Protein AF-A0A1F8DWG6-F1 (afdb_monomer_lite)

Radius of gyration: 14.16 Å; chains: 1; bounding box: 32×26×35 Å

Sequence (88 aa):
MLRECTIEELPNTQITLVKKFFGKFTGTAPHTGDVVETKVYFVDMEGDFVPAAEISESRFFTHFDCVNEKLSDATRKIADELKKNGYL

Organism: NCBI:txid1802558

Structure (mmCIF, N/CA/C/O backbone):
data_AF-A0A1F8DWG6-F1
#
_entry.id   AF-A0A1F8DWG6-F1
#
loop_
_atom_site.group_PDB
_atom_site.id
_atom_site.type_symbol
_atom_site.label_atom_id
_atom_site.label_alt_id
_atom_site.label_comp_id
_atom_site.label_asym_id
_atom_site.label_entity_id
_atom_site.label_seq_id
_atom_site.pdbx_PDB_ins_code
_atom_site.Cartn_x
_atom_site.Cartn_y
_atom_site.Cartn_z
_atom_site.occupancy
_atom_site.B_iso_or_equiv
_atom_site.auth_seq_id
_atom_site.auth_comp_id
_atom_site.auth_asym_id
_atom_site.auth_atom_id
_atom_site.pdbx_PDB_model_num
ATOM 1 N N . MET A 1 1 ? 10.901 11.866 3.513 1.00 57.84 1 MET A N 1
ATOM 2 C CA . MET A 1 1 ? 10.055 10.772 4.034 1.00 57.84 1 MET A CA 1
ATOM 3 C C . MET A 1 1 ? 9.713 9.703 2.992 1.00 57.84 1 MET A C 1
ATOM 5 O O . MET A 1 1 ? 10.427 8.717 2.991 1.00 57.84 1 MET A O 1
ATOM 9 N N . LEU A 1 2 ? 8.730 9.854 2.076 1.00 62.56 2 LEU A N 1
ATOM 10 C CA . LEU A 1 2 ? 8.379 8.764 1.123 1.00 62.56 2 LEU A CA 1
ATOM 11 C C . LEU A 1 2 ? 9.580 8.287 0.287 1.00 62.56 2 LEU A C 1
ATOM 13 O O . LEU A 1 2 ? 9.845 7.094 0.244 1.00 62.56 2 LEU A O 1
ATOM 17 N N . ARG A 1 3 ? 10.336 9.228 -0.298 1.00 61.00 3 ARG A N 1
ATOM 18 C CA . ARG A 1 3 ? 11.532 8.945 -1.111 1.00 61.00 3 ARG A CA 1
ATOM 19 C C . ARG A 1 3 ? 12.662 8.263 -0.331 1.00 61.00 3 ARG A C 1
ATOM 21 O O . ARG A 1 3 ? 13.338 7.416 -0.889 1.00 61.00 3 ARG A O 1
ATOM 28 N N . GLU A 1 4 ? 12.879 8.640 0.929 1.00 59.28 4 GLU A N 1
ATOM 29 C CA . GLU A 1 4 ? 13.932 8.037 1.769 1.00 59.28 4 GLU A CA 1
ATOM 30 C C . GLU A 1 4 ? 13.590 6.582 2.100 1.00 59.28 4 GLU A C 1
ATOM 32 O O . GLU A 1 4 ? 14.430 5.712 1.920 1.00 59.28 4 GLU A O 1
ATOM 37 N N . CYS A 1 5 ? 12.329 6.309 2.450 1.00 61.09 5 CYS A N 1
ATOM 38 C CA . CYS A 1 5 ? 11.840 4.954 2.708 1.00 61.09 5 CYS A CA 1
ATOM 39 C C . CYS A 1 5 ? 11.915 4.060 1.455 1.00 61.09 5 CYS A C 1
ATOM 41 O O . CYS A 1 5 ? 12.226 2.880 1.556 1.00 61.09 5 CYS A O 1
ATOM 43 N N . THR 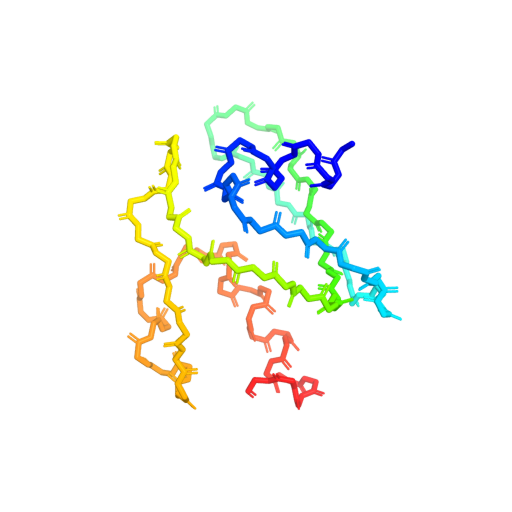A 1 6 ? 11.711 4.625 0.255 1.00 74.00 6 THR A N 1
ATOM 44 C CA . THR A 1 6 ? 11.875 3.852 -0.990 1.00 74.00 6 THR A CA 1
ATOM 45 C C . THR A 1 6 ? 13.332 3.461 -1.236 1.00 74.00 6 THR A C 1
ATOM 47 O O . THR A 1 6 ? 13.581 2.350 -1.674 1.00 74.00 6 THR A O 1
ATOM 50 N N . ILE A 1 7 ? 14.294 4.340 -0.937 1.00 80.19 7 ILE A N 1
ATOM 51 C CA . ILE A 1 7 ? 15.724 4.074 -1.169 1.00 80.19 7 ILE A CA 1
ATOM 52 C C . ILE A 1 7 ? 16.252 2.964 -0.249 1.00 80.19 7 ILE A C 1
ATOM 54 O O . ILE A 1 7 ? 17.128 2.210 -0.657 1.00 80.19 7 ILE A O 1
ATOM 58 N N . GLU A 1 8 ? 15.743 2.864 0.977 1.00 82.12 8 GLU A N 1
ATOM 59 C CA . GLU A 1 8 ? 16.180 1.842 1.933 1.00 82.12 8 GLU A CA 1
ATOM 60 C C . GLU A 1 8 ? 15.579 0.464 1.622 1.00 82.12 8 GLU A C 1
ATOM 62 O O . GLU A 1 8 ? 16.309 -0.519 1.513 1.00 82.12 8 GLU A O 1
ATOM 67 N N . GLU A 1 9 ? 14.264 0.408 1.405 1.00 84.44 9 GLU A N 1
ATOM 68 C CA . GLU A 1 9 ? 13.530 -0.857 1.270 1.00 84.44 9 GLU A CA 1
ATOM 69 C C . GLU A 1 9 ? 13.480 -1.390 -0.175 1.00 84.44 9 GLU A C 1
ATOM 71 O O . GLU A 1 9 ? 13.387 -2.597 -0.408 1.00 84.44 9 GLU A O 1
ATOM 76 N N . LEU A 1 10 ? 13.521 -0.490 -1.165 1.00 88.62 10 LEU A N 1
ATOM 77 C CA . LEU A 1 10 ? 13.443 -0.781 -2.603 1.00 88.62 10 LEU A CA 1
ATOM 78 C C . LEU A 1 10 ? 14.431 0.116 -3.390 1.00 88.62 10 LEU A C 1
ATOM 80 O O . LEU A 1 10 ? 14.006 0.978 -4.172 1.00 88.62 10 LEU A O 1
ATOM 84 N N . PRO A 1 11 ? 15.754 -0.069 -3.215 1.00 87.38 11 PRO A N 1
ATOM 85 C CA . PRO A 1 11 ? 16.797 0.899 -3.586 1.00 87.38 11 PRO A CA 1
ATOM 86 C C . PRO A 1 11 ? 16.845 1.281 -5.067 1.00 87.38 11 PRO A C 1
ATOM 88 O O . PRO A 1 11 ? 17.287 2.377 -5.409 1.00 87.38 11 PRO A O 1
ATOM 91 N N . ASN A 1 12 ? 16.381 0.392 -5.946 1.00 89.19 12 ASN A N 1
ATOM 92 C CA . ASN A 1 12 ? 16.380 0.597 -7.394 1.00 89.19 12 ASN A CA 1
ATOM 93 C C . ASN A 1 12 ? 15.029 1.095 -7.927 1.00 89.19 12 ASN A C 1
ATOM 95 O O . ASN A 1 12 ? 14.817 1.102 -9.139 1.00 89.19 12 ASN A O 1
ATOM 99 N N . THR A 1 13 ? 14.120 1.506 -7.040 1.00 89.19 13 THR A N 1
ATOM 100 C CA . THR A 1 13 ? 12.817 2.060 -7.411 1.00 89.19 13 THR A CA 1
ATOM 101 C C . THR A 1 13 ? 12.729 3.545 -7.097 1.00 89.19 13 THR A C 1
ATOM 103 O O . THR A 1 13 ? 13.303 4.055 -6.133 1.00 89.19 13 THR A O 1
ATOM 106 N N . GLN A 1 14 ? 11.959 4.255 -7.912 1.00 87.62 14 GLN A N 1
ATOM 107 C CA . GLN A 1 14 ? 11.667 5.662 -7.705 1.00 87.62 14 GLN A CA 1
ATOM 108 C C . GLN A 1 14 ? 10.176 5.917 -7.879 1.00 87.62 14 GLN A C 1
ATOM 110 O O . GLN A 1 14 ? 9.590 5.556 -8.894 1.00 87.62 14 GLN A O 1
ATOM 115 N N . ILE A 1 15 ? 9.577 6.616 -6.914 1.00 89.12 15 ILE A N 1
ATOM 116 C CA . ILE A 1 15 ? 8.276 7.260 -7.109 1.00 89.12 15 ILE A CA 1
ATOM 117 C C . ILE A 1 15 ? 8.481 8.454 -8.043 1.00 89.12 15 ILE A C 1
ATOM 119 O O . ILE A 1 15 ? 9.138 9.428 -7.667 1.00 89.12 15 ILE A O 1
ATOM 123 N N . THR A 1 16 ? 7.921 8.381 -9.247 1.00 86.19 16 THR A N 1
ATOM 124 C CA . THR A 1 16 ? 8.015 9.444 -10.254 1.00 86.19 16 THR A CA 1
ATOM 125 C C . THR A 1 16 ? 6.913 10.482 -10.077 1.00 86.19 16 THR A C 1
ATOM 127 O O . THR A 1 16 ? 7.156 11.676 -10.256 1.00 86.19 16 THR A O 1
ATOM 130 N N . LEU A 1 17 ? 5.719 10.059 -9.648 1.00 83.88 17 LEU A N 1
ATOM 131 C CA . LEU A 1 17 ? 4.588 10.953 -9.412 1.00 83.88 17 LEU A CA 1
ATOM 132 C C . LEU A 1 17 ? 3.666 10.431 -8.307 1.00 83.88 17 LEU A C 1
ATOM 134 O O . LEU A 1 17 ? 3.206 9.296 -8.355 1.00 83.88 17 LEU A O 1
ATOM 138 N N . VAL A 1 18 ? 3.303 11.285 -7.347 1.00 88.31 18 VAL A N 1
ATOM 139 C CA . VAL A 1 18 ? 2.205 10.994 -6.411 1.00 88.31 18 VAL A CA 1
ATOM 140 C C . VAL A 1 18 ? 0.893 11.446 -7.046 1.00 88.31 18 VAL A C 1
ATOM 142 O O . VAL A 1 18 ? 0.617 12.640 -7.119 1.00 88.31 18 VAL A O 1
ATOM 145 N N . LYS A 1 19 ? 0.082 10.494 -7.513 1.00 89.12 19 LYS A N 1
ATOM 146 C CA . LYS A 1 19 ? -1.163 10.768 -8.244 1.00 89.12 19 LYS A CA 1
ATOM 147 C C . LYS A 1 19 ? -2.293 11.226 -7.335 1.00 89.12 19 LYS A C 1
ATOM 149 O O . LYS A 1 19 ? -2.995 12.183 -7.650 1.00 89.12 19 LYS A O 1
ATOM 154 N N . LYS A 1 20 ? -2.521 10.510 -6.232 1.00 91.62 20 LYS A N 1
ATOM 155 C CA . LYS A 1 20 ? -3.685 10.746 -5.369 1.00 91.62 20 LYS A CA 1
ATOM 156 C C . LYS A 1 20 ? -3.443 10.229 -3.958 1.00 91.62 20 LYS A C 1
ATOM 158 O O . LYS A 1 20 ? -2.980 9.110 -3.772 1.00 91.62 20 LYS A O 1
ATOM 163 N N . PHE A 1 21 ? -3.828 11.020 -2.963 1.00 93.19 21 PHE A N 1
ATOM 164 C CA . PHE A 1 21 ? -3.980 10.534 -1.595 1.00 93.19 21 PHE A CA 1
ATOM 165 C C . PHE A 1 21 ? -5.255 9.687 -1.492 1.00 93.19 21 PHE A C 1
ATOM 167 O O . PHE A 1 21 ? -6.341 10.169 -1.818 1.00 93.19 21 PHE A O 1
ATOM 174 N N . PHE A 1 22 ? -5.120 8.425 -1.083 1.00 94.75 22 PHE A N 1
ATOM 175 C CA . PHE A 1 22 ? -6.257 7.518 -0.924 1.00 94.75 22 PHE A CA 1
ATOM 176 C C . PHE A 1 22 ? -6.933 7.718 0.429 1.00 94.75 22 PHE A C 1
ATOM 178 O O . PHE A 1 22 ? -8.133 7.970 0.488 1.00 94.75 22 PHE A O 1
ATOM 185 N N . GLY A 1 23 ? -6.166 7.630 1.514 1.00 93.75 23 GLY A N 1
ATOM 186 C CA . GLY A 1 23 ? -6.743 7.660 2.847 1.00 93.75 23 GLY A CA 1
ATOM 187 C C . GLY A 1 23 ? -5.723 7.535 3.966 1.00 93.75 23 GLY A C 1
ATOM 188 O O . GLY A 1 23 ? -4.538 7.265 3.750 1.00 93.75 23 GLY A O 1
ATOM 189 N N . LYS A 1 24 ? -6.223 7.759 5.180 1.00 94.38 24 LYS A N 1
ATOM 190 C CA . LYS A 1 24 ? -5.472 7.687 6.428 1.00 94.38 24 LYS A CA 1
ATOM 191 C C . LYS A 1 24 ? -6.085 6.620 7.315 1.00 94.38 24 LYS A C 1
ATOM 193 O O . LYS A 1 24 ? -7.292 6.635 7.537 1.00 94.38 24 LYS A O 1
ATOM 198 N N . PHE A 1 25 ? -5.243 5.757 7.854 1.00 92.69 25 PHE A N 1
ATOM 199 C CA . PHE A 1 25 ? -5.636 4.672 8.737 1.00 92.69 25 PHE A CA 1
ATOM 200 C C . PHE A 1 25 ? -4.849 4.801 10.029 1.00 92.69 25 PHE A C 1
ATOM 202 O O . PHE A 1 25 ? -3.662 5.118 10.007 1.00 92.69 25 PHE A O 1
ATOM 209 N N . THR A 1 26 ? -5.514 4.587 11.154 1.00 90.75 26 THR A N 1
ATOM 210 C CA . THR A 1 26 ? -4.883 4.651 12.471 1.00 90.75 26 THR A CA 1
ATOM 211 C C . THR A 1 26 ? -5.121 3.347 13.207 1.00 90.75 26 THR A C 1
ATOM 213 O O . THR A 1 26 ? -6.225 2.801 13.169 1.00 90.75 26 THR A O 1
ATOM 216 N N . GLY A 1 27 ? -4.096 2.862 13.891 1.00 87.31 27 GLY A N 1
ATOM 217 C CA . GLY A 1 27 ? -4.163 1.690 14.752 1.00 87.31 27 GLY A CA 1
ATOM 218 C C . GLY A 1 27 ? -3.331 1.901 16.006 1.00 87.31 27 GLY A C 1
ATOM 219 O O . GLY A 1 27 ? -2.530 2.828 16.077 1.00 87.31 27 GLY A O 1
ATOM 220 N N . THR A 1 28 ? -3.523 1.038 16.995 1.00 88.62 28 THR A N 1
ATOM 221 C CA . THR A 1 28 ? -2.733 1.049 18.226 1.00 88.62 28 THR A CA 1
ATOM 222 C C . THR A 1 28 ? -1.824 -0.170 18.234 1.00 88.62 28 THR A C 1
ATOM 224 O O . THR A 1 28 ? -2.299 -1.289 18.033 1.00 88.62 28 THR A O 1
ATOM 227 N N . ALA A 1 29 ? -0.525 0.038 18.442 1.00 85.88 29 ALA A N 1
ATOM 228 C CA . ALA A 1 29 ? 0.445 -1.039 18.554 1.00 85.88 29 ALA A CA 1
ATOM 229 C C . ALA A 1 29 ? 0.125 -1.901 19.797 1.00 85.88 29 ALA A C 1
ATOM 231 O O . ALA A 1 29 ? 0.031 -1.348 20.896 1.00 85.88 29 ALA A O 1
ATOM 232 N N . PRO A 1 30 ? -0.023 -3.237 19.671 1.00 80.06 30 PRO A N 1
ATOM 233 C CA . PRO A 1 30 ? -0.515 -4.088 20.762 1.00 80.06 30 PRO A CA 1
ATOM 234 C C . PRO A 1 30 ? 0.346 -4.080 22.029 1.00 80.06 30 PRO A C 1
ATOM 236 O O . PRO A 1 30 ? -0.170 -4.301 23.120 1.00 80.06 30 PRO A O 1
ATOM 239 N N . HIS A 1 31 ? 1.656 -3.861 21.887 1.00 84.00 31 HIS A N 1
ATOM 240 C CA . HIS A 1 31 ? 2.616 -4.005 22.984 1.00 84.00 31 HIS A CA 1
ATOM 241 C C . HIS A 1 31 ? 3.046 -2.676 23.602 1.00 84.00 31 HIS A C 1
ATOM 243 O O . HIS A 1 31 ? 3.240 -2.611 24.812 1.00 84.00 31 HIS A O 1
ATOM 249 N N . THR A 1 32 ? 3.194 -1.624 22.798 1.00 89.94 32 THR A N 1
ATOM 250 C CA . THR A 1 32 ? 3.641 -0.311 23.285 1.00 89.94 32 THR A CA 1
ATOM 251 C C . THR A 1 32 ? 2.478 0.635 23.574 1.00 89.94 32 THR A C 1
ATOM 253 O O . THR A 1 32 ? 2.632 1.565 24.358 1.00 89.94 32 THR A O 1
ATOM 256 N N . GLY A 1 33 ? 1.300 0.395 22.982 1.00 88.38 33 GLY A N 1
ATOM 257 C CA . GLY A 1 33 ? 0.155 1.304 23.066 1.00 88.38 33 GLY A CA 1
ATOM 258 C C . GLY A 1 33 ? 0.280 2.536 22.166 1.00 88.38 33 GLY A C 1
ATOM 259 O O . GLY A 1 33 ? -0.591 3.406 22.204 1.00 88.38 33 GLY A O 1
ATOM 260 N N . ASP A 1 34 ? 1.326 2.611 21.341 1.00 90.06 34 ASP A N 1
ATOM 261 C CA . ASP A 1 34 ? 1.548 3.743 20.447 1.00 90.06 34 ASP A CA 1
ATOM 262 C C . ASP A 1 34 ? 0.480 3.809 19.358 1.00 90.06 34 ASP A C 1
ATOM 264 O O . ASP A 1 34 ? 0.051 2.789 18.808 1.00 90.06 34 ASP A O 1
ATOM 268 N N . VAL A 1 35 ? 0.071 5.027 19.007 1.00 89.12 35 VAL A N 1
ATOM 269 C CA . VAL A 1 35 ? -0.816 5.256 17.866 1.00 89.12 35 VAL A CA 1
ATOM 270 C C . VAL A 1 35 ? 0.024 5.295 16.597 1.00 89.12 35 VAL A C 1
ATOM 272 O O . VAL A 1 35 ? 0.810 6.215 16.381 1.00 89.12 35 VAL A O 1
ATOM 275 N N . VAL A 1 36 ? -0.180 4.304 15.737 1.00 88.12 36 VAL A N 1
ATOM 276 C CA . VAL A 1 36 ? 0.431 4.224 14.413 1.00 88.12 36 VAL A CA 1
ATOM 277 C C . VAL A 1 36 ? -0.531 4.826 13.399 1.00 88.12 36 VAL A C 1
ATOM 279 O O . VAL A 1 36 ? -1.687 4.412 13.293 1.00 88.12 36 VAL A O 1
ATOM 282 N N . GLU A 1 37 ? -0.045 5.802 12.639 1.00 90.31 37 GLU A N 1
ATOM 283 C CA . GLU A 1 37 ? -0.763 6.398 11.518 1.00 90.31 37 GLU A CA 1
ATOM 284 C C . GLU A 1 37 ? -0.137 5.944 10.197 1.00 90.31 37 GLU A C 1
ATOM 286 O O . GLU A 1 37 ? 1.056 6.123 9.962 1.00 90.31 37 GLU A O 1
ATOM 291 N N . THR A 1 38 ? -0.961 5.406 9.302 1.00 90.00 38 THR A N 1
ATOM 292 C CA . THR A 1 38 ? -0.565 4.997 7.953 1.00 90.00 38 THR A CA 1
ATOM 293 C C . THR A 1 38 ? -1.310 5.838 6.925 1.00 90.00 38 THR A C 1
ATOM 295 O O . THR A 1 38 ? -2.540 5.925 6.938 1.00 90.00 38 THR A O 1
ATOM 298 N N . LYS A 1 39 ? -0.564 6.455 6.006 1.00 91.50 39 LYS A N 1
ATOM 299 C CA . LYS A 1 39 ? -1.108 7.220 4.878 1.00 91.50 39 LYS A CA 1
ATOM 300 C C . LYS A 1 39 ? -0.891 6.443 3.591 1.00 91.50 39 LYS A C 1
ATOM 302 O O . LYS A 1 39 ? 0.227 6.023 3.309 1.00 91.50 39 LYS A O 1
ATOM 307 N N . VAL A 1 40 ? -1.953 6.281 2.813 1.00 92.69 40 VAL A N 1
ATOM 308 C CA . VAL A 1 40 ? -1.945 5.487 1.583 1.00 92.69 40 VAL A CA 1
ATOM 309 C C . VAL A 1 40 ? -2.066 6.415 0.382 1.00 92.69 40 VAL A C 1
ATOM 311 O O . VAL A 1 40 ? -2.917 7.310 0.356 1.00 92.69 40 VAL A O 1
ATOM 314 N N . TYR A 1 41 ? -1.218 6.194 -0.618 1.00 93.00 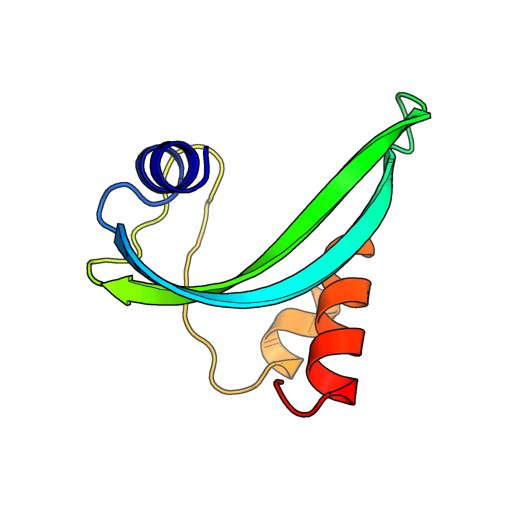41 TYR A N 1
ATOM 315 C CA . TYR A 1 41 ? -1.133 7.009 -1.825 1.00 93.00 41 TYR A CA 1
ATOM 316 C C . TYR A 1 41 ? -1.132 6.120 -3.064 1.00 93.00 41 TYR A C 1
ATOM 318 O O . TYR A 1 41 ? -0.517 5.058 -3.070 1.00 93.00 41 TYR A O 1
ATOM 326 N N . PHE A 1 42 ? -1.767 6.599 -4.128 1.00 93.25 42 PHE A N 1
ATOM 327 C CA . PHE A 1 42 ? -1.535 6.110 -5.479 1.00 93.25 42 PHE A CA 1
ATOM 328 C C . PHE A 1 42 ? -0.355 6.864 -6.071 1.00 93.25 42 PHE A C 1
ATOM 330 O O . PHE A 1 42 ? -0.326 8.101 -6.051 1.00 93.25 42 PHE A O 1
ATOM 337 N N . VAL A 1 43 ? 0.601 6.116 -6.603 1.00 91.94 43 VAL A N 1
ATOM 338 C CA . VAL A 1 43 ? 1.854 6.638 -7.138 1.00 91.94 43 VAL A CA 1
ATOM 339 C C . VAL A 1 43 ? 2.168 5.974 -8.472 1.00 91.94 43 VAL A C 1
ATOM 341 O O . VAL A 1 43 ? 1.789 4.827 -8.691 1.00 91.94 43 VAL A O 1
ATOM 344 N N . ASP A 1 44 ? 2.872 6.695 -9.336 1.00 91.00 44 ASP A N 1
ATOM 345 C CA . ASP A 1 44 ? 3.639 6.091 -10.418 1.00 91.00 44 ASP A CA 1
ATOM 346 C C . ASP A 1 44 ? 5.041 5.791 -9.904 1.00 91.00 44 ASP A C 1
ATOM 348 O O . ASP A 1 44 ? 5.653 6.610 -9.209 1.00 91.00 44 ASP A O 1
ATOM 352 N N . MET A 1 45 ? 5.521 4.594 -10.221 1.00 89.31 45 MET A N 1
ATOM 353 C CA . MET A 1 45 ? 6.843 4.123 -9.843 1.00 89.31 45 MET A CA 1
ATOM 354 C C . MET A 1 45 ? 7.547 3.533 -11.054 1.00 89.31 45 MET A C 1
ATOM 356 O O . MET A 1 45 ? 6.925 2.857 -11.872 1.00 89.31 45 MET A O 1
ATOM 360 N N . GLU A 1 46 ? 8.849 3.772 -11.132 1.00 90.56 46 GLU A N 1
ATOM 361 C CA . GLU A 1 46 ? 9.738 3.229 -12.155 1.00 90.56 46 GLU A CA 1
ATOM 362 C C . GLU A 1 46 ? 10.949 2.557 -11.500 1.00 90.56 46 GLU A C 1
ATOM 364 O O . GLU A 1 46 ? 11.270 2.823 -10.336 1.00 90.56 46 GLU A O 1
ATOM 369 N N . GLY A 1 47 ? 11.624 1.702 -12.268 1.00 89.00 47 GLY A N 1
ATOM 370 C CA . GLY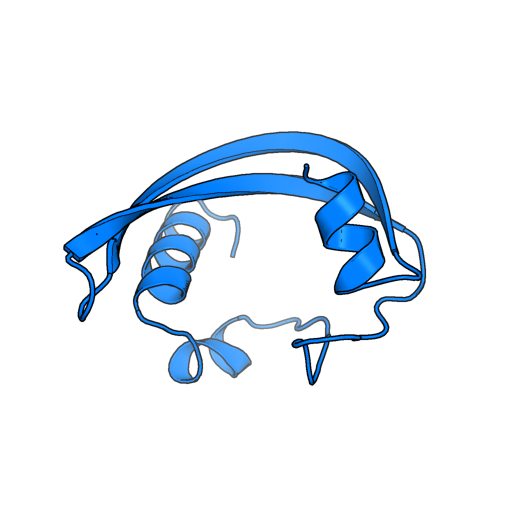 A 1 47 ? 12.824 0.984 -11.848 1.00 89.00 47 GLY A CA 1
ATOM 371 C C . GLY A 1 47 ? 12.577 -0.480 -11.493 1.00 89.00 47 GLY A C 1
ATOM 372 O O . GLY A 1 47 ? 11.501 -1.033 -11.735 1.00 89.00 47 GLY A O 1
ATOM 373 N N . ASP A 1 48 ? 13.606 -1.105 -10.928 1.00 88.19 48 ASP A N 1
ATOM 374 C CA . ASP A 1 48 ? 13.587 -2.520 -10.575 1.00 88.19 48 ASP A CA 1
ATOM 375 C C . ASP A 1 48 ? 13.120 -2.693 -9.130 1.00 88.19 48 ASP A C 1
ATOM 377 O O . ASP A 1 48 ? 13.761 -2.226 -8.187 1.00 88.19 48 ASP A O 1
ATOM 381 N N . PHE A 1 49 ? 12.013 -3.411 -8.942 1.00 88.50 49 PHE A N 1
ATOM 382 C CA . PHE A 1 49 ? 11.438 -3.711 -7.629 1.00 88.50 49 PHE A CA 1
ATOM 383 C C . PHE A 1 49 ? 12.220 -4.838 -6.950 1.00 88.50 49 PHE A C 1
ATOM 385 O O . PHE A 1 49 ? 11.698 -5.937 -6.776 1.00 88.50 49 PHE A O 1
ATOM 392 N N . VAL A 1 50 ? 13.482 -4.571 -6.611 1.00 89.31 50 VAL A N 1
ATOM 393 C CA . VAL A 1 50 ? 14.361 -5.479 -5.865 1.00 89.31 50 VAL A CA 1
ATOM 394 C C . VAL A 1 50 ? 14.226 -5.170 -4.374 1.00 89.31 50 VAL A C 1
ATOM 396 O O . VAL A 1 50 ? 14.471 -4.025 -3.989 1.00 89.31 50 VAL A O 1
ATOM 399 N N . PRO A 1 51 ? 13.850 -6.152 -3.541 1.00 89.81 51 PRO A N 1
ATOM 400 C CA . PRO A 1 51 ? 13.691 -5.939 -2.113 1.00 89.81 51 PRO A CA 1
ATOM 401 C C . PRO A 1 51 ? 15.061 -5.808 -1.435 1.00 89.81 51 PRO A C 1
ATOM 403 O O . PRO A 1 51 ? 16.031 -6.457 -1.840 1.00 89.81 51 PRO A O 1
ATOM 406 N N . ALA A 1 52 ? 15.142 -4.965 -0.412 1.00 89.94 52 ALA A N 1
ATOM 407 C CA . ALA A 1 52 ? 16.315 -4.791 0.435 1.00 89.94 52 ALA A CA 1
ATOM 408 C C . ALA A 1 52 ? 15.894 -4.575 1.899 1.00 89.94 52 ALA A C 1
ATOM 410 O O . ALA A 1 52 ? 14.706 -4.529 2.208 1.00 89.94 52 ALA A O 1
ATOM 411 N N . ALA A 1 53 ? 16.887 -4.454 2.787 1.00 86.81 53 ALA A N 1
ATOM 412 C CA . ALA A 1 53 ? 16.697 -4.224 4.219 1.00 86.81 53 ALA A CA 1
ATOM 413 C C . ALA A 1 53 ? 15.744 -5.246 4.871 1.00 86.81 53 ALA A C 1
ATOM 415 O O . ALA A 1 53 ? 16.090 -6.428 4.956 1.00 86.81 53 ALA A O 1
ATOM 416 N N . GLU A 1 54 ? 14.584 -4.803 5.357 1.00 84.38 54 GLU A N 1
ATOM 417 C CA . GLU A 1 54 ? 13.622 -5.645 6.072 1.00 84.38 54 GLU A CA 1
ATOM 418 C C . GLU A 1 54 ? 12.637 -6.356 5.126 1.00 84.38 54 GLU A C 1
ATOM 420 O O . GLU A 1 54 ? 11.944 -7.294 5.538 1.00 84.38 54 GLU A O 1
ATOM 425 N N . ILE A 1 55 ? 12.592 -5.971 3.844 1.00 84.50 55 ILE A N 1
ATOM 426 C CA . ILE A 1 55 ? 11.765 -6.638 2.835 1.00 84.50 55 ILE A CA 1
ATOM 427 C C . ILE A 1 55 ? 12.490 -7.873 2.292 1.00 84.50 55 ILE A C 1
ATOM 429 O O . ILE A 1 55 ? 13.593 -7.805 1.755 1.00 84.50 55 ILE A O 1
ATOM 433 N N . SER A 1 56 ? 11.825 -9.027 2.374 1.00 86.75 56 SER A N 1
ATOM 434 C CA . SER A 1 56 ? 12.339 -10.307 1.870 1.00 86.75 56 SER A CA 1
ATOM 435 C C . SER A 1 56 ? 11.882 -10.654 0.448 1.00 86.75 56 SER A C 1
ATOM 437 O O . SER A 1 56 ? 12.557 -11.417 -0.242 1.00 86.75 56 SER A O 1
ATOM 439 N N . GLU A 1 57 ? 10.748 -10.114 -0.005 1.00 87.62 57 GLU A N 1
ATOM 440 C CA . GLU A 1 57 ? 10.170 -10.375 -1.327 1.00 87.62 57 GLU A CA 1
ATOM 441 C C . GLU A 1 57 ? 9.355 -9.165 -1.813 1.00 87.62 57 GLU A C 1
ATOM 443 O O . GLU A 1 57 ? 8.584 -8.574 -1.056 1.00 87.62 57 GLU A O 1
ATOM 448 N N . SER A 1 58 ? 9.467 -8.839 -3.101 1.00 87.69 58 SER A N 1
ATOM 449 C CA . SER A 1 58 ? 8.618 -7.871 -3.804 1.00 87.69 58 SER A CA 1
ATOM 450 C C . SER A 1 58 ? 8.142 -8.471 -5.124 1.00 87.69 58 SER A C 1
ATOM 452 O O . SER A 1 58 ? 8.926 -8.989 -5.919 1.00 87.69 58 SER A O 1
ATOM 454 N N . ARG A 1 59 ? 6.830 -8.421 -5.370 1.00 86.88 59 ARG A N 1
ATOM 455 C CA . ARG A 1 59 ? 6.230 -8.951 -6.598 1.00 86.88 59 ARG A CA 1
ATOM 456 C C . ARG A 1 59 ? 4.929 -8.254 -6.951 1.00 86.88 59 ARG A C 1
ATOM 458 O O . ARG A 1 59 ? 4.172 -7.843 -6.072 1.00 86.88 59 ARG A O 1
ATOM 465 N N . PHE A 1 60 ? 4.630 -8.233 -8.242 1.00 87.00 60 PHE A N 1
ATOM 466 C CA . PHE A 1 60 ? 3.299 -7.913 -8.737 1.00 87.00 60 PHE A CA 1
ATOM 467 C C . PHE A 1 60 ? 2.423 -9.164 -8.742 1.00 87.00 60 PHE A C 1
ATOM 469 O O . PHE A 1 60 ? 2.892 -10.274 -8.995 1.00 87.00 60 PHE A O 1
ATOM 476 N N . PHE A 1 61 ? 1.133 -8.983 -8.485 1.00 85.50 61 PHE A N 1
ATOM 477 C CA . PHE A 1 61 ? 0.129 -10.033 -8.582 1.00 85.50 61 PHE A CA 1
ATOM 478 C C . PHE A 1 61 ? -1.058 -9.531 -9.403 1.00 85.50 61 PHE A C 1
ATOM 480 O O . PHE A 1 61 ? -1.389 -8.350 -9.381 1.00 85.50 61 PHE A O 1
ATOM 487 N N . THR A 1 62 ? -1.693 -10.439 -10.141 1.00 83.62 62 THR A N 1
ATOM 488 C CA . THR A 1 62 ? -2.862 -10.136 -10.985 1.00 83.62 62 THR A CA 1
ATOM 489 C C . THR A 1 62 ? -4.186 -10.336 -10.257 1.00 83.62 62 THR A C 1
ATOM 491 O O . THR A 1 62 ? -5.195 -9.781 -10.671 1.00 83.62 62 THR A O 1
ATOM 494 N N . HIS A 1 63 ? -4.185 -11.119 -9.175 1.00 83.38 63 HIS A N 1
ATOM 495 C CA . HIS A 1 63 ? -5.371 -11.428 -8.380 1.00 83.38 63 HIS A CA 1
ATOM 496 C C . HIS A 1 63 ? -5.039 -11.251 -6.901 1.00 83.38 63 HIS A C 1
ATOM 498 O O . HIS A 1 63 ? -4.127 -11.901 -6.392 1.00 83.38 63 HIS A O 1
ATOM 504 N N . PHE A 1 64 ? -5.770 -10.384 -6.203 1.00 82.94 64 PHE A N 1
ATOM 505 C CA . PHE A 1 64 ? -5.500 -10.065 -4.798 1.00 82.94 64 PHE A CA 1
ATOM 506 C C . PHE A 1 64 ? -5.685 -11.268 -3.853 1.00 82.94 64 PHE A C 1
ATOM 508 O O . PHE A 1 64 ? -4.980 -11.397 -2.850 1.00 82.94 64 PHE A O 1
ATOM 515 N N . ASP A 1 65 ? -6.565 -12.208 -4.206 1.00 79.88 65 ASP A N 1
ATOM 516 C CA . ASP A 1 65 ? -6.860 -13.387 -3.382 1.00 79.88 65 ASP A CA 1
ATOM 517 C C . ASP A 1 65 ? -5.613 -14.246 -3.094 1.00 79.88 65 ASP A C 1
ATOM 519 O O . ASP A 1 65 ? -5.539 -14.888 -2.049 1.00 79.88 65 ASP A O 1
ATOM 523 N N . CYS A 1 66 ? -4.581 -14.198 -3.950 1.00 79.81 66 CYS A N 1
ATOM 524 C CA . CYS A 1 66 ? -3.340 -14.957 -3.747 1.00 79.81 66 CYS A CA 1
ATOM 525 C C . CYS A 1 66 ? -2.466 -14.457 -2.582 1.00 79.81 66 CYS A C 1
ATOM 527 O O . CYS A 1 66 ? -1.538 -15.157 -2.163 1.00 79.81 66 CYS A O 1
ATOM 529 N N . VAL A 1 67 ? -2.731 -13.251 -2.069 1.00 81.62 67 VAL A N 1
ATOM 530 C CA . VAL A 1 67 ? -1.992 -12.654 -0.945 1.00 81.62 67 VAL A CA 1
ATOM 531 C C . VAL A 1 67 ? -2.871 -12.362 0.264 1.00 81.62 67 VAL A C 1
ATOM 533 O O . VAL A 1 67 ? -2.328 -12.189 1.353 1.00 81.62 67 VAL A O 1
ATOM 536 N N . ASN A 1 68 ? -4.200 -12.365 0.113 1.00 78.25 68 ASN A N 1
ATOM 537 C CA . ASN A 1 68 ? -5.132 -11.930 1.153 1.00 78.25 68 ASN A CA 1
ATOM 538 C C . ASN A 1 68 ? -4.913 -12.650 2.497 1.00 78.25 68 ASN A C 1
ATOM 540 O O . ASN A 1 68 ? -4.823 -12.005 3.538 1.00 78.25 68 ASN A O 1
ATOM 544 N N . GLU A 1 69 ? -4.766 -13.974 2.514 1.00 78.62 69 GLU A N 1
ATOM 545 C CA . GLU A 1 69 ? -4.593 -14.737 3.765 1.00 78.62 69 GLU A CA 1
ATOM 546 C C . GLU A 1 69 ? -3.278 -14.431 4.498 1.00 78.62 69 GLU A C 1
ATOM 548 O O . GLU A 1 69 ? -3.200 -14.604 5.710 1.00 78.62 69 GLU A O 1
ATOM 553 N N . LYS A 1 70 ? -2.268 -13.908 3.794 1.00 83.56 70 LYS A N 1
ATOM 554 C CA . LYS A 1 70 ? -0.940 -13.602 4.349 1.00 83.56 70 LYS A CA 1
ATOM 555 C C . LYS A 1 70 ? -0.816 -12.176 4.892 1.00 83.56 70 LYS A C 1
ATOM 557 O O . LYS A 1 70 ? 0.232 -11.819 5.423 1.00 83.56 70 LYS A O 1
ATOM 562 N N . LEU A 1 71 ? -1.851 -11.349 4.741 1.00 86.75 71 LEU A N 1
ATOM 563 C CA . LEU A 1 71 ? -1.820 -9.962 5.192 1.00 86.75 71 LEU A CA 1
ATOM 564 C C . LEU A 1 71 ? -2.018 -9.844 6.702 1.00 86.75 71 LEU A C 1
ATOM 566 O O . LEU A 1 71 ? -2.884 -10.503 7.285 1.00 86.75 71 LEU A O 1
ATOM 570 N N . SER A 1 72 ? -1.271 -8.921 7.310 1.00 85.12 72 SER A N 1
ATOM 571 C CA . SER A 1 72 ? -1.556 -8.457 8.668 1.00 85.12 72 SER A CA 1
ATOM 572 C C . SER A 1 72 ? -2.953 -7.834 8.744 1.00 85.12 72 SER A C 1
ATOM 574 O O . SER A 1 72 ? -3.466 -7.317 7.747 1.00 85.12 72 SER A O 1
ATOM 576 N N . ASP A 1 73 ? -3.553 -7.805 9.933 1.00 84.12 73 ASP A N 1
AT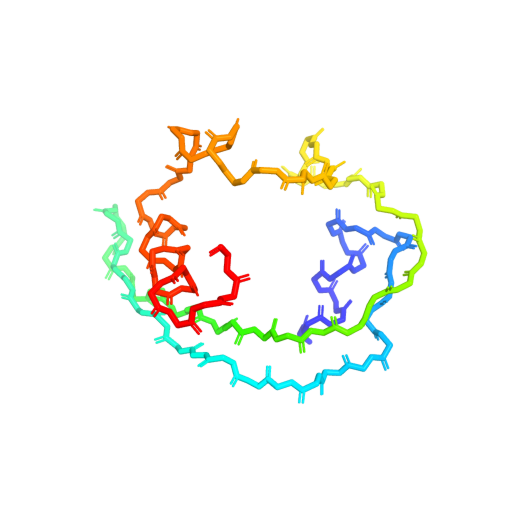OM 577 C CA . ASP A 1 73 ? -4.872 -7.195 10.138 1.00 84.12 73 ASP A CA 1
ATOM 578 C C . ASP A 1 73 ? -4.916 -5.720 9.716 1.00 84.12 73 ASP A C 1
ATOM 580 O O . ASP A 1 73 ? -5.916 -5.252 9.170 1.00 84.12 73 ASP A O 1
ATOM 584 N N . ALA A 1 74 ? -3.828 -4.978 9.939 1.00 84.56 74 ALA A N 1
ATOM 585 C CA . ALA A 1 74 ? -3.729 -3.578 9.539 1.00 84.56 74 ALA A CA 1
ATOM 586 C C . ALA A 1 74 ? -3.735 -3.431 8.011 1.00 84.56 74 ALA A C 1
ATOM 588 O O . ALA A 1 74 ? -4.500 -2.635 7.464 1.00 84.56 74 ALA A O 1
ATOM 589 N N . THR A 1 75 ? -2.932 -4.236 7.312 1.00 88.56 75 THR A N 1
ATOM 590 C CA . THR A 1 75 ? -2.872 -4.226 5.844 1.00 88.56 75 THR A CA 1
ATOM 591 C C . THR A 1 75 ? -4.184 -4.709 5.228 1.00 88.56 75 THR A C 1
ATOM 593 O O . THR A 1 75 ? -4.643 -4.136 4.243 1.00 88.56 75 THR A O 1
ATOM 596 N N . ARG A 1 76 ? -4.830 -5.712 5.835 1.00 90.06 76 ARG A N 1
ATOM 597 C CA . ARG A 1 76 ? -6.130 -6.240 5.404 1.00 90.06 76 ARG A CA 1
ATOM 598 C C . ARG A 1 76 ? -7.218 -5.169 5.444 1.00 90.06 76 ARG A C 1
ATOM 600 O O . ARG A 1 76 ? -7.902 -4.984 4.449 1.00 90.06 76 ARG A O 1
ATOM 607 N N . LYS A 1 77 ? -7.298 -4.380 6.523 1.00 89.38 77 LYS A N 1
ATOM 608 C CA . LYS A 1 77 ? -8.236 -3.243 6.622 1.00 89.38 77 LYS A CA 1
ATOM 609 C C . LYS A 1 77 ? -8.066 -2.236 5.482 1.00 89.38 77 LYS A C 1
ATOM 611 O O . LYS A 1 77 ? -9.052 -1.744 4.942 1.00 89.38 77 LYS A O 1
ATOM 616 N N . ILE A 1 78 ? -6.821 -1.925 5.121 1.00 92.50 78 ILE A N 1
ATOM 617 C CA . ILE A 1 78 ? -6.523 -1.015 4.007 1.00 92.50 78 ILE A CA 1
ATOM 618 C C . ILE A 1 78 ? -6.963 -1.640 2.679 1.00 92.50 78 ILE A C 1
ATOM 620 O O . ILE A 1 78 ? -7.582 -0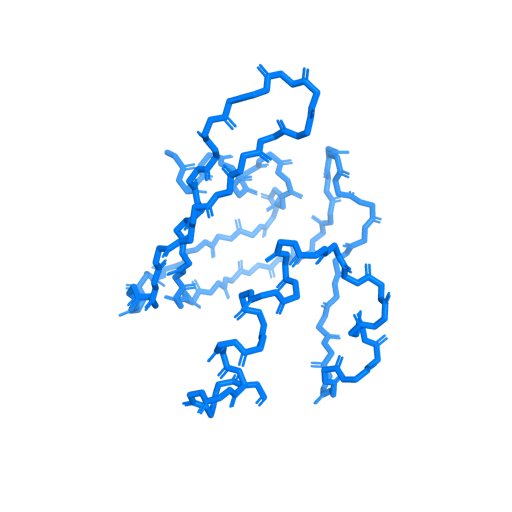.967 1.856 1.00 92.50 78 ILE A O 1
ATOM 624 N N . ALA A 1 79 ? -6.664 -2.923 2.475 1.00 91.56 79 ALA A N 1
ATOM 625 C CA . ALA A 1 79 ? -7.018 -3.629 1.253 1.00 91.56 79 ALA A CA 1
ATOM 626 C C . ALA A 1 79 ? -8.534 -3.799 1.070 1.00 91.56 79 ALA A C 1
ATOM 628 O O . ALA A 1 79 ? -9.034 -3.609 -0.037 1.00 91.56 79 ALA A O 1
ATOM 629 N N . ASP A 1 80 ? -9.274 -4.078 2.144 1.00 91.75 80 ASP A N 1
ATOM 630 C CA . ASP A 1 80 ? -10.736 -4.166 2.119 1.00 91.75 80 ASP A CA 1
ATOM 631 C C . ASP A 1 80 ? -11.365 -2.828 1.701 1.00 91.75 80 ASP A C 1
ATOM 633 O O . ASP A 1 80 ? -12.282 -2.797 0.877 1.00 91.75 80 ASP A O 1
ATOM 637 N N . GLU A 1 81 ? -10.837 -1.704 2.199 1.00 93.81 81 GLU A N 1
ATOM 638 C CA . GLU A 1 81 ? -11.283 -0.373 1.777 1.00 93.81 81 GLU A CA 1
ATOM 639 C C . GLU A 1 81 ? -10.910 -0.074 0.317 1.00 93.81 81 GLU A C 1
ATOM 641 O O . GLU A 1 81 ? -11.731 0.468 -0.423 1.00 93.81 81 GLU A O 1
ATOM 646 N N . LEU A 1 82 ? -9.719 -0.463 -0.148 1.00 92.62 82 LEU A N 1
ATOM 647 C CA . LEU A 1 82 ? -9.350 -0.342 -1.565 1.00 92.62 82 LEU A CA 1
ATOM 648 C C . LEU A 1 82 ? -10.305 -1.143 -2.467 1.00 92.62 82 LEU A C 1
ATOM 650 O O . LEU A 1 82 ? -10.809 -0.599 -3.451 1.00 92.62 82 LEU A O 1
ATOM 654 N N . LYS A 1 83 ? -10.625 -2.388 -2.092 1.00 91.56 83 LYS A N 1
ATOM 655 C CA . LYS A 1 83 ? -11.55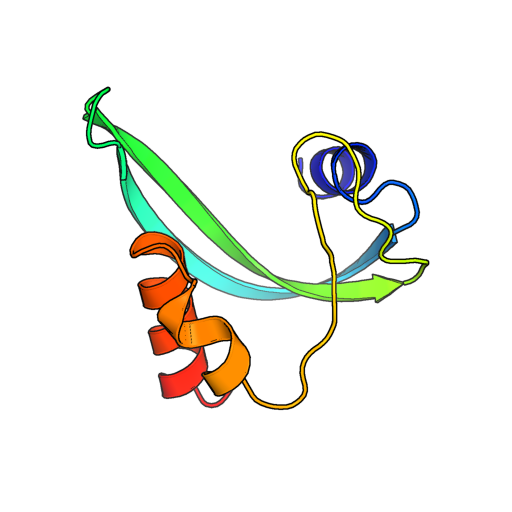9 -3.268 -2.813 1.00 91.56 83 LYS A CA 1
ATOM 656 C C . LYS A 1 83 ? -12.975 -2.698 -2.846 1.00 91.56 83 LYS A C 1
ATOM 658 O O . LYS A 1 83 ? -13.593 -2.606 -3.902 1.00 91.56 83 LYS A O 1
ATOM 663 N N . LYS A 1 84 ? -13.481 -2.230 -1.702 1.00 93.50 84 LYS A N 1
ATOM 664 C CA . LYS A 1 84 ? -14.801 -1.588 -1.590 1.00 93.50 84 LYS A CA 1
ATOM 665 C C . LYS A 1 84 ? -14.941 -0.354 -2.488 1.00 93.50 84 LYS A C 1
ATOM 667 O O . LYS A 1 84 ? -16.037 -0.070 -2.964 1.00 93.50 84 LYS A O 1
ATOM 672 N N . ASN A 1 85 ? -13.845 0.365 -2.728 1.00 93.81 85 ASN A N 1
ATOM 673 C CA . ASN A 1 85 ? -13.802 1.531 -3.612 1.00 93.81 85 ASN A CA 1
ATOM 674 C C . ASN A 1 85 ? -13.460 1.183 -5.079 1.00 93.81 85 ASN A C 1
ATOM 676 O O . ASN A 1 85 ? -13.331 2.092 -5.897 1.00 93.81 85 ASN A O 1
ATOM 680 N N . GLY A 1 86 ? -13.333 -0.105 -5.425 1.00 92.19 86 GLY A N 1
ATOM 681 C CA . GLY A 1 86 ? -13.088 -0.575 -6.793 1.00 92.19 86 GLY A CA 1
ATOM 682 C C . GLY A 1 86 ? -11.641 -0.430 -7.277 1.00 92.19 86 GLY A C 1
ATOM 683 O O . GLY A 1 86 ? -11.416 -0.346 -8.482 1.00 92.19 86 GLY A O 1
ATOM 684 N N . TYR A 1 87 ? -10.671 -0.360 -6.359 1.00 89.38 87 TYR A N 1
ATOM 685 C CA . TYR A 1 87 ? -9.239 -0.259 -6.678 1.00 89.38 87 TYR A CA 1
ATOM 686 C C . TYR A 1 87 ? -8.476 -1.592 -6.573 1.00 89.38 87 TYR A C 1
ATOM 688 O O . TYR A 1 87 ? -7.309 -1.638 -6.965 1.00 89.38 87 TYR A O 1
ATOM 696 N N . LEU A 1 88 ? -9.111 -2.646 -6.045 1.00 84.88 88 LEU A N 1
ATOM 697 C CA . LEU A 1 88 ? -8.594 -4.016 -5.914 1.00 84.88 88 LEU A CA 1
ATOM 698 C C . LEU A 1 88 ? -9.678 -5.047 -6.234 1.00 84.88 88 LEU A C 1
ATOM 700 O O . LEU A 1 88 ? -10.869 -4.722 -6.018 1.00 84.88 88 LEU A O 1
#

Foldseek 3Di:
DVQVVCCAFFVFKDFPFFDDWDDKDWDADPPPRDIDIDTDTDTDMDGDRDGHDPDPDDDDDPDCVVCQVVDDPRVNVVVVVCVVVPND

pLDDT: mean 86.33, std 7.59, range [57.84, 94.75]

Secondary structure (DSSP, 8-state):
-HHHHHHHHSTTEEEEEEEEEEEEEEEE-TTT--EEEEEEEEEEEEE-----TT-------S-THHHHTTS-HHHHHHHHHHHHTT--